Protein AF-A0A0G1CD49-F1 (afdb_monomer_lite)

Organism: NCBI:txid1618436

Secondary structure (DSSP, 8-state):
--EEEEEEHHHHHIIIIITTS----HHHHHHHHHHHH-EEEEEEE-----SS----HHHHS--

Foldseek 3Di:
DAAEAEEEVACQCCVACVPPNHHDPVVVVVVCCCVPVVHPYYHYDYDDPPVPDPDDPVVPPPD

pLDDT: mean 77.19, std 17.7, range [40.94, 97.44]

Sequence (63 aa):
MKTFAFIDASNLFYGGQKSLGWSIDYHKLAKYLKRKYKVAKIFYFGGIDLYGYKYDYLKNHST

Structure (mmCIF, N/CA/C/O backbone):
data_AF-A0A0G1CD49-F1
#
_entry.id   AF-A0A0G1CD49-F1
#
loop_
_atom_site.group_PDB
_atom_site.id
_atom_site.type_symbol
_atom_site.label_atom_id
_atom_site.label_alt_id
_atom_site.label_comp_id
_atom_site.label_asym_id
_atom_site.label_entity_id
_atom_site.label_seq_id
_atom_site.pdbx_PDB_ins_code
_atom_site.Cartn_x
_atom_site.Cartn_y
_atom_site.Cartn_z
_atom_site.occupancy
_atom_site.B_iso_or_equiv
_atom_site.auth_seq_id
_atom_site.auth_comp_id
_atom_site.auth_asym_id
_atom_site.auth_atom_id
_atom_site.pdbx_PDB_model_num
ATOM 1 N N . MET A 1 1 ? -17.987 2.274 11.842 1.00 76.12 1 MET A N 1
ATOM 2 C CA . MET A 1 1 ? -17.860 2.571 10.396 1.00 76.12 1 MET A CA 1
ATOM 3 C C . MET A 1 1 ? -16.795 1.653 9.801 1.00 76.12 1 MET A C 1
ATOM 5 O O . MET A 1 1 ? -15.791 1.443 10.471 1.00 76.12 1 MET A O 1
ATOM 9 N N . LYS A 1 2 ? -17.011 1.042 8.626 1.00 88.06 2 LYS A N 1
ATOM 10 C CA . LYS A 1 2 ? -16.015 0.163 7.977 1.00 88.06 2 LYS A CA 1
ATOM 11 C C . LYS A 1 2 ? -15.335 0.916 6.834 1.00 88.06 2 LYS A C 1
ATOM 13 O O . LYS A 1 2 ? -16.028 1.439 5.968 1.00 88.06 2 LYS A O 1
ATOM 18 N N . THR A 1 3 ? -14.005 0.949 6.835 1.00 95.00 3 THR A N 1
ATOM 19 C CA . THR A 1 3 ? -13.205 1.582 5.776 1.00 95.00 3 THR A CA 1
ATOM 20 C C . THR A 1 3 ? -12.856 0.553 4.706 1.00 95.00 3 THR A C 1
ATOM 22 O O . THR A 1 3 ? -12.382 -0.538 5.027 1.00 95.00 3 THR A O 1
ATOM 25 N N . PHE A 1 4 ? -13.048 0.902 3.438 1.00 96.44 4 PHE A N 1
ATOM 26 C CA . PHE A 1 4 ? -12.716 0.067 2.284 1.00 96.44 4 PHE A CA 1
ATOM 27 C C . PHE A 1 4 ? -11.701 0.793 1.402 1.00 96.44 4 PHE A C 1
ATOM 29 O O . PHE A 1 4 ? -11.746 2.0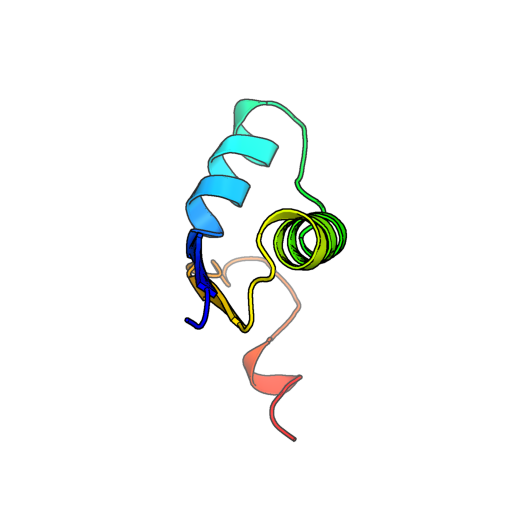17 1.309 1.00 96.44 4 PHE A O 1
ATOM 36 N N . ALA A 1 5 ? -10.786 0.055 0.774 1.00 95.75 5 ALA A N 1
ATOM 37 C CA . ALA A 1 5 ? -9.831 0.617 -0.178 1.00 95.75 5 ALA A CA 1
ATOM 38 C C . ALA A 1 5 ? -10.032 -0.003 -1.561 1.00 95.75 5 ALA A C 1
ATOM 40 O O . ALA A 1 5 ? -10.106 -1.225 -1.684 1.00 95.75 5 ALA A O 1
ATOM 41 N N . PHE A 1 6 ? -10.077 0.846 -2.582 1.00 94.44 6 PHE A N 1
ATOM 42 C CA . PHE A 1 6 ? -10.183 0.475 -3.989 1.00 94.44 6 PHE A CA 1
ATOM 43 C C . PHE A 1 6 ? -8.921 0.997 -4.674 1.00 94.44 6 PHE A C 1
ATOM 45 O O . PHE A 1 6 ? -8.645 2.193 -4.613 1.00 94.44 6 PHE A O 1
ATOM 52 N N . ILE A 1 7 ? -8.108 0.098 -5.222 1.00 91.94 7 ILE A N 1
ATOM 53 C CA . ILE A 1 7 ? -6.781 0.412 -5.756 1.00 91.94 7 ILE A CA 1
ATOM 54 C C . ILE A 1 7 ? -6.751 0.048 -7.237 1.00 91.94 7 ILE A C 1
ATOM 56 O O . ILE A 1 7 ? -6.941 -1.116 -7.582 1.00 91.94 7 ILE A O 1
ATOM 60 N N . ASP A 1 8 ? -6.459 1.026 -8.092 1.00 89.75 8 ASP A N 1
ATOM 61 C CA . ASP A 1 8 ? -6.160 0.805 -9.509 1.00 89.75 8 ASP A CA 1
ATOM 62 C C . ASP A 1 8 ? -4.705 0.330 -9.660 1.00 89.75 8 ASP A C 1
ATOM 64 O O . ASP A 1 8 ? -3.751 1.107 -9.592 1.00 89.75 8 ASP A O 1
ATOM 68 N N . ALA A 1 9 ? -4.533 -0.981 -9.811 1.00 85.31 9 ALA A N 1
ATOM 69 C CA . ALA A 1 9 ? -3.240 -1.629 -9.967 1.00 85.31 9 ALA A CA 1
ATOM 70 C C . ALA A 1 9 ? -2.601 -1.340 -11.334 1.00 85.31 9 ALA A C 1
ATOM 72 O O . ALA A 1 9 ? -1.374 -1.298 -11.421 1.00 85.31 9 ALA A O 1
ATOM 73 N N . SER A 1 10 ? -3.395 -1.101 -12.385 1.00 83.75 10 SER A N 1
ATOM 74 C CA . SER A 1 10 ? -2.863 -0.747 -13.705 1.00 83.75 10 SER A CA 1
ATOM 75 C C . SER A 1 10 ? -2.168 0.610 -13.648 1.00 83.75 10 SER A C 1
ATOM 77 O O . SER A 1 10 ? -1.037 0.741 -14.116 1.00 83.75 10 SER A O 1
ATOM 79 N N . ASN A 1 11 ? -2.783 1.597 -12.994 1.00 82.06 11 ASN A N 1
ATOM 80 C CA . ASN A 1 11 ? -2.163 2.905 -12.814 1.00 82.06 11 ASN A CA 1
ATOM 81 C C . ASN A 1 11 ? -0.860 2.823 -11.996 1.00 82.06 11 ASN A C 1
ATOM 83 O O . ASN A 1 11 ? 0.156 3.385 -12.401 1.00 82.06 11 ASN A O 1
ATOM 87 N N . LEU A 1 12 ? -0.848 2.053 -10.901 1.00 81.69 12 LEU A N 1
ATOM 88 C CA . LEU A 1 12 ? 0.361 1.849 -10.092 1.00 81.69 12 LEU A CA 1
ATOM 89 C C . LEU A 1 12 ? 1.483 1.138 -10.864 1.00 81.69 12 LEU A C 1
ATOM 91 O O . LEU A 1 12 ? 2.657 1.476 -10.705 1.00 81.69 12 LEU A O 1
ATOM 95 N N . PHE A 1 13 ? 1.135 0.171 -11.713 1.00 76.69 13 PHE A N 1
ATOM 96 C CA . PHE A 1 13 ? 2.094 -0.577 -12.519 1.00 76.69 13 PHE A CA 1
ATOM 97 C C . PHE A 1 13 ? 2.723 0.285 -13.623 1.00 76.69 13 PHE A C 1
ATOM 99 O O . PHE A 1 13 ? 3.950 0.383 -13.706 1.00 76.69 13 PHE A O 1
ATOM 106 N N . TYR A 1 14 ? 1.906 0.959 -14.440 1.00 72.19 14 TYR A N 1
ATOM 107 C CA . TYR A 1 14 ? 2.403 1.800 -15.536 1.00 72.19 14 TYR A CA 1
ATOM 108 C C . TYR A 1 14 ? 3.054 3.101 -15.032 1.00 72.19 14 TYR A C 1
ATOM 110 O O . TYR A 1 14 ? 4.085 3.523 -15.562 1.00 72.19 14 TYR A O 1
ATOM 118 N N . GLY A 1 15 ? 2.510 3.710 -13.975 1.00 66.88 15 GLY A N 1
ATOM 119 C CA . GLY A 1 15 ? 3.060 4.925 -13.370 1.00 66.88 15 GLY A CA 1
ATOM 120 C C .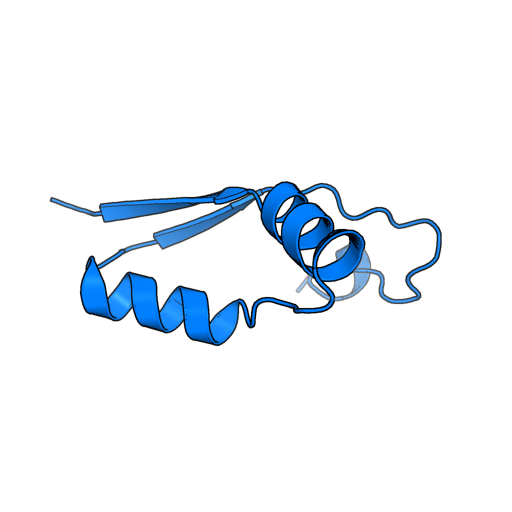 GLY A 1 15 ? 4.390 4.698 -12.643 1.00 66.88 15 GLY A C 1
ATOM 121 O O . GLY A 1 15 ? 5.257 5.566 -12.672 1.00 66.88 15 GLY A O 1
ATOM 122 N N . GLY A 1 16 ? 4.588 3.524 -12.035 1.00 62.03 16 GLY A N 1
ATOM 123 C CA . GLY A 1 16 ? 5.838 3.166 -11.359 1.00 62.03 16 GLY A CA 1
ATOM 124 C C . GLY A 1 16 ? 6.900 2.625 -12.318 1.00 62.03 16 GLY A C 1
ATOM 125 O O . GLY A 1 16 ? 7.894 3.297 -12.607 1.00 62.03 16 GLY A O 1
ATOM 126 N N . GLN A 1 17 ? 6.689 1.406 -12.830 1.00 58.12 17 GLN A N 1
ATOM 127 C CA . GLN A 1 17 ? 7.745 0.660 -13.524 1.00 58.12 17 GLN A CA 1
ATOM 128 C C . GLN A 1 17 ? 8.098 1.241 -14.891 1.00 58.12 17 GLN A C 1
ATOM 130 O O . GLN A 1 17 ? 9.276 1.283 -15.234 1.00 58.12 17 GLN A O 1
ATOM 135 N N . LYS A 1 18 ? 7.107 1.692 -15.671 1.00 55.56 18 LYS A N 1
ATOM 136 C CA . LYS A 1 18 ? 7.365 2.233 -17.016 1.00 55.56 18 LYS A CA 1
ATOM 137 C C . LYS A 1 18 ? 7.902 3.663 -17.004 1.00 55.56 18 LYS A C 1
ATOM 139 O O . LYS A 1 18 ? 8.593 4.036 -17.943 1.00 55.56 18 LYS A O 1
ATOM 144 N N . SER A 1 19 ? 7.578 4.449 -15.976 1.00 58.22 19 SER A N 1
ATOM 145 C CA . SER A 1 19 ? 7.802 5.902 -16.000 1.00 58.22 19 SER A CA 1
ATOM 146 C C . SER A 1 19 ? 8.944 6.361 -15.089 1.00 58.22 19 SER A C 1
ATOM 148 O O . SER A 1 19 ? 9.604 7.347 -15.397 1.00 58.22 19 SER A O 1
ATOM 150 N N . LEU A 1 20 ? 9.179 5.672 -13.964 1.00 62.28 20 LEU A N 1
ATOM 151 C CA . LEU A 1 20 ? 10.059 6.157 -12.890 1.00 62.28 20 LEU A CA 1
ATOM 152 C C . LEU A 1 20 ? 11.056 5.101 -12.373 1.00 62.28 20 LEU A C 1
ATOM 154 O O . LEU A 1 20 ? 11.830 5.391 -11.463 1.00 62.28 20 LEU A O 1
ATOM 158 N N . GLY A 1 21 ? 11.043 3.878 -12.917 1.00 73.94 21 GLY A N 1
ATOM 159 C CA . GLY A 1 21 ? 12.022 2.831 -12.593 1.00 73.94 21 GLY A CA 1
ATOM 160 C C . GLY A 1 21 ? 11.870 2.186 -11.209 1.00 73.94 21 GLY A C 1
ATOM 161 O O . GLY A 1 21 ? 12.750 1.442 -10.781 1.00 73.94 21 GLY A O 1
ATOM 162 N N . TRP A 1 22 ? 10.763 2.429 -10.505 1.00 76.69 22 TRP A N 1
ATOM 163 C CA . TRP A 1 22 ? 10.467 1.802 -9.215 1.00 76.69 22 TRP A CA 1
ATOM 164 C C . TRP A 1 22 ? 9.156 1.019 -9.279 1.00 76.69 22 TRP A C 1
ATOM 166 O O . TRP A 1 22 ? 8.286 1.276 -10.108 1.00 76.69 22 TRP A O 1
ATOM 176 N N . SER A 1 23 ? 9.014 0.026 -8.405 1.00 78.38 23 SER A N 1
ATOM 177 C CA . SER A 1 23 ? 7.796 -0.777 -8.293 1.00 78.38 23 SER A CA 1
ATOM 178 C C . SER A 1 23 ? 7.246 -0.715 -6.875 1.00 78.38 23 SER A C 1
ATOM 180 O O . SER A 1 23 ? 7.986 -0.524 -5.907 1.00 78.38 23 SER A O 1
ATOM 182 N N . ILE A 1 24 ? 5.929 -0.867 -6.754 1.00 84.50 24 ILE A N 1
ATOM 183 C CA . ILE A 1 24 ? 5.262 -0.961 -5.460 1.00 84.50 24 ILE A CA 1
ATOM 184 C C . ILE A 1 24 ? 5.227 -2.416 -5.013 1.00 84.50 24 ILE A C 1
ATOM 186 O O . ILE A 1 24 ? 4.736 -3.296 -5.715 1.00 84.50 24 ILE A O 1
ATOM 190 N N . ASP A 1 25 ? 5.657 -2.641 -3.778 1.00 88.06 25 ASP A N 1
ATOM 191 C CA . ASP A 1 25 ? 5.344 -3.860 -3.044 1.00 88.06 25 ASP A CA 1
ATOM 192 C C . ASP A 1 25 ? 3.900 -3.771 -2.522 1.00 88.06 25 ASP A C 1
ATOM 194 O O . ASP A 1 25 ? 3.599 -3.093 -1.529 1.00 88.06 25 ASP A O 1
ATOM 198 N N . TYR A 1 26 ? 2.987 -4.456 -3.213 1.00 87.94 26 TYR A N 1
ATOM 199 C CA . TYR A 1 26 ? 1.560 -4.455 -2.891 1.00 87.94 26 TYR A CA 1
ATOM 200 C C . TYR A 1 26 ? 1.257 -5.016 -1.494 1.00 87.94 26 TYR A C 1
ATOM 202 O O . TYR A 1 26 ? 0.295 -4.580 -0.858 1.00 87.94 26 TYR A O 1
ATOM 210 N N . HIS A 1 27 ? 2.090 -5.922 -0.967 1.00 90.38 27 HIS A N 1
ATOM 211 C CA . HIS A 1 27 ? 1.915 -6.476 0.379 1.00 90.38 27 HIS A CA 1
ATOM 212 C C . HIS A 1 27 ? 2.243 -5.443 1.454 1.00 90.38 27 HIS A C 1
ATOM 214 O O . HIS A 1 27 ? 1.490 -5.266 2.418 1.00 90.38 27 HIS A O 1
ATOM 220 N N . LYS A 1 28 ? 3.345 -4.704 1.278 1.00 94.75 28 LYS A N 1
ATOM 221 C CA .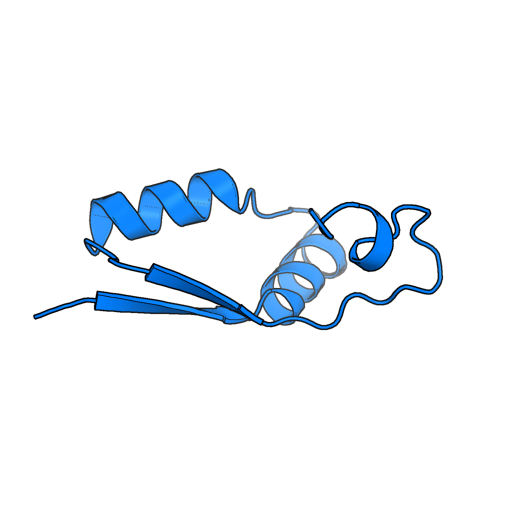 LYS A 1 28 ? 3.695 -3.587 2.170 1.00 94.75 28 LYS A CA 1
ATOM 222 C C . LYS A 1 28 ? 2.647 -2.480 2.105 1.00 94.75 28 LYS A C 1
ATOM 224 O O . LYS A 1 28 ? 2.248 -1.976 3.158 1.00 94.75 28 LYS A O 1
ATOM 229 N N . LEU A 1 29 ? 2.142 -2.163 0.910 1.00 93.62 29 LEU A N 1
ATOM 230 C CA . LEU A 1 29 ? 1.049 -1.206 0.727 1.00 93.62 29 LEU A CA 1
ATOM 231 C C . LEU A 1 29 ? -0.219 -1.653 1.473 1.00 93.62 29 LEU A C 1
ATOM 233 O O . LEU A 1 29 ? -0.782 -0.882 2.251 1.00 93.62 29 LEU A O 1
ATOM 237 N N . ALA A 1 30 ? -0.630 -2.914 1.320 1.00 93.38 30 ALA A N 1
ATOM 238 C CA . ALA A 1 30 ? -1.796 -3.461 2.009 1.00 93.38 30 ALA A CA 1
ATOM 239 C C . ALA A 1 30 ? -1.653 -3.390 3.538 1.00 93.38 30 ALA A C 1
ATOM 241 O O . ALA A 1 30 ? -2.575 -2.953 4.233 1.00 93.38 30 ALA A O 1
ATOM 242 N N . LYS A 1 31 ? -0.484 -3.767 4.079 1.00 97.12 31 LYS A N 1
ATOM 243 C CA . LYS A 1 31 ? -0.191 -3.656 5.519 1.00 97.12 31 LYS A CA 1
ATOM 244 C C . LYS A 1 31 ? -0.264 -2.211 6.005 1.00 97.12 31 LYS A C 1
ATOM 246 O O . LYS A 1 31 ? -0.850 -1.951 7.057 1.00 97.12 31 LYS A O 1
ATOM 251 N N . TYR A 1 32 ? 0.307 -1.277 5.249 1.00 97.12 32 TYR A N 1
ATOM 252 C CA . TYR A 1 32 ? 0.269 0.143 5.578 1.00 97.12 32 TYR A CA 1
ATOM 253 C C . TYR A 1 32 ? -1.168 0.675 5.631 1.00 97.12 32 TYR A C 1
ATOM 255 O O . TYR A 1 32 ? -1.551 1.284 6.631 1.00 97.12 32 TYR A O 1
ATOM 263 N N . LEU A 1 33 ? -1.986 0.375 4.618 1.00 96.50 33 LEU A N 1
ATOM 264 C CA . LEU A 1 33 ? -3.378 0.823 4.550 1.00 96.50 33 LEU A CA 1
ATOM 265 C C . LEU A 1 33 ? -4.228 0.242 5.687 1.00 96.50 33 LEU A C 1
ATOM 267 O O . LEU A 1 33 ? -4.952 0.980 6.360 1.00 96.50 33 LEU A O 1
ATOM 271 N N . LYS A 1 34 ? -4.079 -1.058 5.972 1.00 96.25 34 LYS A N 1
ATOM 272 C CA . LYS A 1 34 ? -4.744 -1.709 7.112 1.00 96.25 34 LYS A CA 1
ATOM 273 C C . LYS A 1 34 ? -4.347 -1.076 8.443 1.00 96.25 34 LYS A C 1
ATOM 275 O O . LYS A 1 34 ? -5.208 -0.823 9.281 1.00 96.25 34 LYS A O 1
ATOM 280 N N . ARG A 1 35 ? -3.059 -0.784 8.650 1.00 97.31 35 ARG A N 1
ATOM 281 C CA . ARG A 1 35 ? -2.572 -0.208 9.911 1.00 97.31 35 ARG A CA 1
ATOM 282 C C . ARG A 1 35 ? -3.012 1.244 10.095 1.00 97.31 35 ARG A C 1
ATOM 284 O O . ARG A 1 35 ? -3.512 1.574 11.169 1.00 97.31 35 ARG A O 1
ATOM 291 N N . LYS A 1 36 ? -2.821 2.081 9.070 1.00 97.44 36 LYS A N 1
ATOM 292 C CA . LYS A 1 36 ? -3.030 3.535 9.138 1.00 97.44 36 LYS A CA 1
ATOM 293 C C . LYS A 1 36 ? -4.504 3.925 9.095 1.00 97.44 36 LYS A C 1
ATOM 295 O O . LYS A 1 36 ? -4.922 4.765 9.879 1.00 97.44 36 LYS A O 1
ATOM 300 N N . TYR A 1 37 ? -5.285 3.296 8.219 1.00 95.94 37 TYR A N 1
ATOM 301 C CA . TYR A 1 37 ? -6.677 3.689 7.961 1.00 95.94 37 TYR A CA 1
ATOM 302 C C . TYR A 1 37 ? -7.702 2.659 8.447 1.00 95.94 37 TYR A C 1
ATOM 304 O O . TYR A 1 37 ? -8.894 2.803 8.180 1.00 95.94 37 TYR A O 1
ATOM 312 N N . LYS A 1 38 ? -7.245 1.606 9.144 1.00 96.69 38 LYS A N 1
ATOM 313 C CA . LYS A 1 38 ? -8.094 0.513 9.649 1.00 96.69 38 LYS A CA 1
ATOM 314 C C . LYS A 1 38 ? -8.973 -0.090 8.548 1.00 96.69 38 LYS A C 1
ATOM 316 O O . LYS A 1 38 ? -10.141 -0.406 8.764 1.00 96.69 38 LYS A O 1
ATOM 321 N N . VAL A 1 39 ? -8.398 -0.231 7.349 1.00 96.75 39 VAL A N 1
ATOM 322 C CA . VAL A 1 39 ? -9.102 -0.773 6.184 1.00 96.75 39 VAL A CA 1
ATOM 323 C C . VAL A 1 39 ? -9.542 -2.206 6.463 1.00 96.75 39 VAL A C 1
ATOM 325 O O . VAL A 1 39 ? -8.720 -3.075 6.750 1.00 96.75 39 VAL A O 1
ATOM 328 N N . ALA A 1 40 ? -10.843 -2.447 6.342 1.00 96.38 40 ALA A N 1
ATOM 329 C CA . ALA A 1 40 ? -11.460 -3.749 6.536 1.00 96.38 40 ALA A CA 1
ATOM 330 C C . ALA A 1 40 ? -11.247 -4.663 5.322 1.00 96.38 40 ALA A C 1
ATOM 332 O O . ALA A 1 40 ? -10.999 -5.857 5.481 1.00 96.38 40 ALA A O 1
ATOM 333 N N . LYS A 1 41 ? -11.324 -4.112 4.105 1.00 94.81 41 LYS A N 1
ATOM 334 C CA . LYS A 1 41 ? -11.115 -4.862 2.861 1.00 94.81 41 LYS A CA 1
ATOM 335 C C . LYS A 1 41 ? -10.504 -3.970 1.781 1.00 94.81 41 LYS A C 1
ATOM 337 O O . LYS A 1 41 ? -10.840 -2.790 1.680 1.00 94.81 41 LYS A O 1
ATOM 342 N N . ILE A 1 42 ? -9.588 -4.555 1.016 1.00 95.44 42 ILE A N 1
ATOM 343 C CA . ILE A 1 42 ? -8.894 -3.924 -0.105 1.00 95.44 42 ILE A CA 1
ATOM 344 C C . ILE A 1 42 ? -9.320 -4.658 -1.375 1.00 95.44 42 ILE A C 1
ATOM 346 O O . ILE A 1 42 ? -9.333 -5.888 -1.383 1.00 95.44 42 ILE A O 1
ATOM 350 N N . PHE A 1 43 ? -9.651 -3.907 -2.417 1.00 92.88 43 PHE A N 1
ATOM 351 C CA . PHE A 1 43 ? -9.978 -4.403 -3.746 1.00 92.88 43 PHE A CA 1
ATOM 352 C C . PHE A 1 43 ? -8.975 -3.831 -4.745 1.00 92.88 43 PHE A C 1
ATOM 354 O O . PHE A 1 43 ? -8.787 -2.615 -4.794 1.00 92.88 43 PHE A O 1
ATOM 361 N N . TYR A 1 44 ? -8.334 -4.705 -5.515 1.00 89.19 44 TYR A N 1
ATOM 362 C CA . TYR A 1 44 ? -7.417 -4.321 -6.584 1.00 89.19 44 TYR A CA 1
ATOM 363 C C . TYR A 1 44 ? -8.120 -4.472 -7.931 1.00 89.19 44 TYR A C 1
ATOM 365 O O . TYR A 1 44 ? -8.723 -5.511 -8.192 1.00 89.19 44 TYR A O 1
ATOM 373 N N . PHE A 1 45 ? -8.022 -3.448 -8.774 1.00 87.38 45 PHE A N 1
ATOM 374 C CA . PHE A 1 45 ? -8.581 -3.421 -10.123 1.00 87.38 45 PHE A CA 1
ATOM 375 C C . PHE A 1 45 ? -7.451 -3.176 -11.107 1.00 87.38 45 PHE A C 1
ATOM 377 O O . PHE A 1 45 ? -6.709 -2.211 -10.965 1.00 87.38 45 PHE A O 1
ATOM 384 N N . GLY A 1 46 ? -7.298 -4.046 -12.091 1.00 81.06 46 GLY A N 1
ATOM 385 C CA . GLY A 1 46 ? -6.307 -3.863 -13.138 1.00 81.06 46 GLY A CA 1
ATOM 386 C C . GLY A 1 46 ? -6.481 -4.902 -14.231 1.00 81.06 46 GLY A C 1
ATOM 387 O O . GLY A 1 46 ? -6.920 -6.020 -13.964 1.00 81.06 46 GLY A O 1
ATOM 388 N N . GLY A 1 47 ? -6.151 -4.519 -15.461 1.00 69.75 47 GLY A N 1
ATOM 389 C CA . GLY A 1 47 ? -6.017 -5.455 -16.570 1.00 69.75 47 GLY A CA 1
ATOM 390 C C . GLY A 1 47 ? -4.659 -6.142 -16.492 1.00 69.75 47 GLY A C 1
ATOM 391 O O . GLY A 1 47 ? -3.631 -5.466 -16.451 1.00 69.75 47 GLY A O 1
ATOM 392 N N . ILE A 1 48 ? -4.648 -7.473 -16.454 1.00 58.84 48 ILE A N 1
ATOM 393 C CA . ILE A 1 48 ? -3.424 -8.253 -16.644 1.00 58.84 48 ILE A CA 1
ATOM 394 C C . ILE A 1 48 ? -3.274 -8.421 -18.154 1.00 58.84 48 ILE A C 1
ATOM 396 O O . ILE A 1 48 ? -4.094 -9.095 -18.777 1.00 58.84 48 ILE A O 1
ATOM 400 N N . ASP A 1 49 ? -2.270 -7.785 -18.753 1.00 58.69 49 ASP A N 1
ATOM 401 C CA . ASP A 1 49 ? -1.933 -8.058 -20.148 1.00 58.69 49 ASP A CA 1
ATOM 402 C C . ASP A 1 49 ? -1.239 -9.426 -20.206 1.00 58.69 49 ASP A C 1
ATOM 404 O O . ASP A 1 49 ? -0.095 -9.591 -19.777 1.00 58.69 49 ASP A O 1
ATOM 408 N N . LEU A 1 50 ? -1.984 -10.447 -20.635 1.00 55.53 50 LEU A N 1
ATOM 409 C CA . LEU A 1 50 ? -1.516 -11.835 -20.689 1.00 55.53 50 LEU A CA 1
ATOM 410 C C . LEU A 1 50 ? -0.594 -12.096 -21.892 1.00 55.53 50 LEU A C 1
ATOM 412 O O . LEU A 1 50 ? -0.031 -13.187 -22.002 1.00 55.53 50 LEU A O 1
ATOM 416 N N . TYR A 1 51 ? -0.392 -11.119 -22.781 1.00 46.44 51 TYR A N 1
ATOM 417 C CA . TYR A 1 51 ? 0.529 -11.248 -23.909 1.00 46.44 51 TYR A CA 1
ATOM 41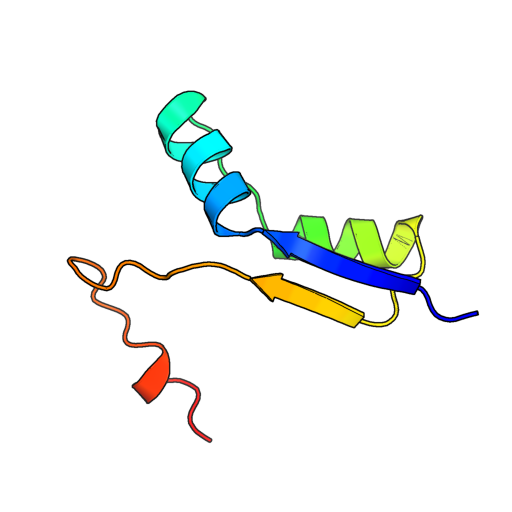8 C C . TYR A 1 51 ? 1.989 -11.103 -23.445 1.00 46.44 51 TYR A C 1
ATOM 420 O O . TYR A 1 51 ? 2.621 -10.061 -23.587 1.00 46.44 51 TYR A O 1
ATOM 428 N N . GLY A 1 52 ? 2.532 -12.185 -22.872 1.00 54.31 52 GLY A N 1
ATOM 429 C CA . GLY A 1 52 ? 3.965 -12.349 -22.586 1.00 54.31 52 GLY A CA 1
ATOM 430 C C . GLY A 1 52 ? 4.321 -12.861 -21.185 1.00 54.31 52 GLY A C 1
ATOM 431 O O . GLY A 1 52 ? 5.468 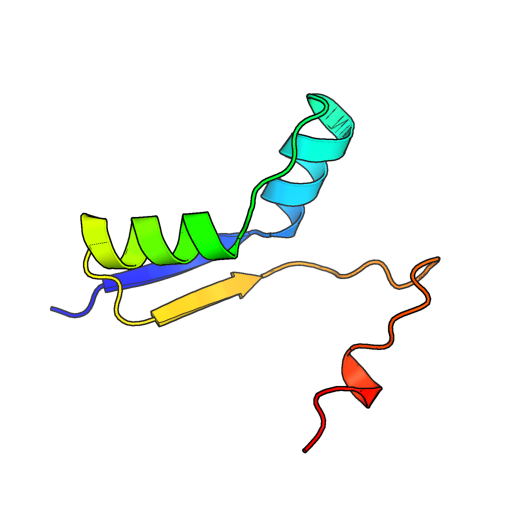-13.242 -20.956 1.00 54.31 52 GLY A O 1
ATOM 432 N N . TYR A 1 53 ? 3.368 -12.927 -20.251 1.00 48.66 53 TYR A N 1
ATOM 433 C CA . TYR A 1 53 ? 3.596 -13.483 -18.911 1.00 48.66 53 TYR A CA 1
ATOM 434 C C . TYR A 1 53 ? 3.268 -14.985 -18.881 1.00 48.66 53 TYR A C 1
ATOM 436 O O . TYR A 1 53 ? 2.130 -15.385 -19.096 1.00 48.66 53 TYR A O 1
ATOM 444 N N . LYS A 1 54 ? 4.252 -15.841 -18.566 1.00 53.16 54 LYS A N 1
ATOM 445 C CA . LYS A 1 54 ? 4.083 -17.312 -18.465 1.00 53.16 54 LYS A CA 1
ATOM 446 C C . LYS A 1 54 ? 3.205 -17.787 -17.288 1.00 53.16 54 LYS A C 1
ATOM 448 O O . LYS A 1 54 ? 3.074 -18.993 -17.094 1.00 53.16 54 LYS A O 1
ATOM 453 N N . TYR A 1 55 ? 2.640 -16.885 -16.484 1.00 51.75 55 TYR A N 1
ATOM 454 C CA . TYR A 1 55 ? 1.885 -17.248 -15.284 1.00 51.75 55 TYR A CA 1
ATOM 455 C C . TYR A 1 55 ? 0.380 -17.050 -15.493 1.00 51.75 55 TYR A C 1
ATOM 457 O O . TYR A 1 55 ? -0.127 -15.931 -15.490 1.00 51.75 55 TYR A O 1
ATOM 465 N N . ASP A 1 56 ? -0.322 -18.164 -15.694 1.00 55.03 56 ASP A N 1
ATOM 466 C CA . ASP A 1 56 ? -1.770 -18.216 -15.892 1.00 55.03 56 ASP A CA 1
ATOM 467 C C . ASP A 1 56 ? -2.493 -18.163 -14.535 1.00 55.03 56 ASP A C 1
ATOM 469 O O . ASP A 1 56 ? -2.579 -19.154 -13.805 1.00 55.03 56 ASP A O 1
ATOM 473 N N . TYR A 1 57 ? -2.996 -16.984 -14.174 1.00 55.59 57 TYR A N 1
ATOM 474 C CA . TYR A 1 57 ? -3.719 -16.769 -12.918 1.00 55.59 57 TYR A CA 1
ATOM 475 C C . TYR A 1 57 ? -5.076 -17.488 -12.867 1.00 55.59 57 TYR A C 1
ATOM 477 O O . TYR A 1 57 ? -5.544 -17.803 -11.775 1.00 55.59 57 TYR A O 1
ATOM 485 N N . LEU A 1 58 ? -5.692 -17.784 -14.018 1.00 60.16 58 LEU A N 1
ATOM 486 C CA . LEU A 1 58 ? -6.978 -18.487 -14.085 1.00 60.16 58 LEU A CA 1
ATOM 487 C C . LEU A 1 58 ? -6.804 -19.975 -13.762 1.00 60.16 58 LEU A C 1
ATOM 489 O O . LEU A 1 58 ? -7.645 -20.571 -13.089 1.00 60.16 58 LEU A O 1
ATOM 493 N N . LYS A 1 59 ? -5.677 -20.567 -14.170 1.00 53.81 59 LYS A N 1
ATOM 494 C CA . LYS A 1 59 ? -5.341 -21.954 -13.817 1.00 53.81 59 LYS A CA 1
ATOM 495 C C . LYS A 1 59 ? -4.883 -22.132 -12.374 1.00 53.81 59 LYS A C 1
ATOM 497 O O . LYS A 1 59 ? -5.194 -23.154 -11.775 1.00 53.81 59 LYS A O 1
ATOM 502 N N . ASN A 1 60 ? -4.140 -21.177 -11.817 1.00 57.75 60 ASN A N 1
ATOM 503 C CA . ASN A 1 60 ? -3.401 -21.405 -10.568 1.00 57.75 60 ASN A CA 1
ATOM 504 C C . ASN A 1 60 ? -4.135 -21.002 -9.275 1.00 57.75 60 ASN A C 1
ATOM 506 O O . ASN A 1 60 ? -3.629 -21.278 -8.191 1.00 57.75 60 ASN A O 1
ATOM 510 N N . HIS A 1 61 ? -5.311 -20.374 -9.358 1.00 55.06 61 HIS A N 1
ATOM 511 C CA . HIS A 1 61 ? -6.098 -19.978 -8.177 1.00 55.06 61 HIS A CA 1
ATOM 512 C C . HIS A 1 61 ? -7.549 -20.484 -8.197 1.00 55.06 61 HIS A C 1
ATOM 514 O O . HIS A 1 61 ? -8.398 -19.973 -7.471 1.00 55.06 61 HIS A O 1
ATOM 520 N N . SER A 1 62 ? -7.815 -21.519 -8.995 1.00 45.62 62 SER A N 1
ATOM 521 C CA . SER A 1 62 ? -9.090 -22.240 -9.027 1.00 45.62 62 SER A CA 1
ATOM 522 C C . SER A 1 62 ? -9.038 -23.488 -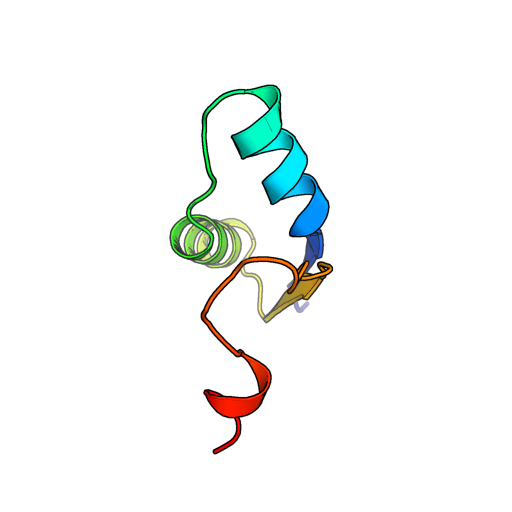8.134 1.00 45.62 62 SER A C 1
ATOM 524 O O . SER A 1 62 ? -9.061 -24.605 -8.642 1.00 45.62 62 SER A O 1
ATOM 526 N N . THR A 1 63 ? -8.941 -23.295 -6.817 1.00 40.94 63 THR A N 1
ATOM 527 C CA . THR A 1 63 ? -9.259 -24.297 -5.773 1.00 40.94 63 THR A CA 1
ATOM 528 C C . THR A 1 63 ? -9.704 -23.589 -4.510 1.00 40.94 63 THR A C 1
ATOM 530 O O . THR A 1 63 ? -8.980 -22.650 -4.105 1.00 40.94 63 THR A O 1
#

Radius of gyration: 13.99 Å; chains: 1; bounding box: 30×30×34 Å